Protein AF-A0A2W0CC49-F1 (afdb_monomer)

Nearest PDB structures (foldseek):
  6eo3-assembly1_A  TM=5.243E-01  e=6.154E-02  Salmonella enterica subsp. enterica serovar Typhimurium
  3euc-assembly1_B  TM=5.807E-01  e=1.337E+00  Cupriavidus pinatubonensis JMP134
  6qp2-assembly1_B  TM=5.253E-01  e=3.191E+00  Staphylococcus hominis
  3euc-assembly1_A  TM=5.372E-01  e=2.792E+00  Cupriavidus pinatubonensis JMP134
  7ufp-assembly1_I  TM=3.944E-01  e=1.634E+00  Methanothermus fervidus DSM 2088

Organism: NCBI:txid59845

Sequence (79 aa):
MTKQINLYVDDLRDCPEGYIVARTYDEAIHILQTSEVNILTLDHDLGEDVDGNELHNGYDLVKYFCEHGLRANKIYMYR

Structure (mmCIF, N/CA/C/O backbone):
data_AF-A0A2W0CC49-F1
#
_entry.id   AF-A0A2W0CC49-F1
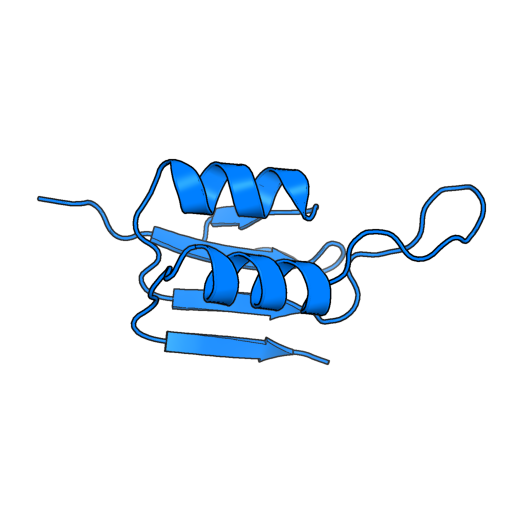#
loop_
_atom_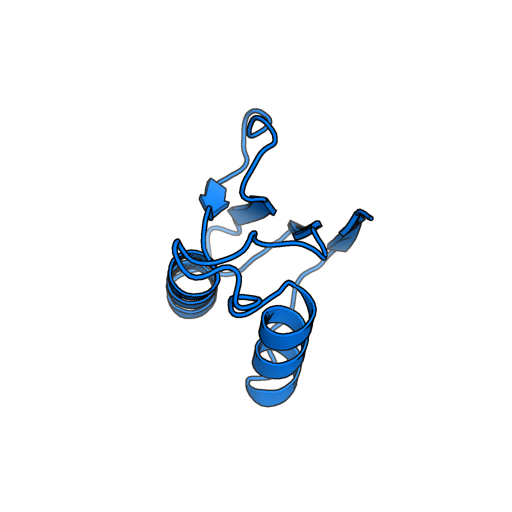site.group_PDB
_atom_site.id
_atom_site.type_symbol
_atom_site.label_atom_id
_atom_site.label_alt_id
_atom_site.label_comp_id
_atom_site.label_asym_id
_atom_site.label_entity_id
_atom_site.label_seq_id
_atom_site.pdbx_PDB_ins_code
_atom_site.Cartn_x
_atom_site.Cartn_y
_atom_site.Cartn_z
_atom_site.occupancy
_atom_site.B_iso_or_equiv
_atom_site.auth_seq_id
_atom_site.auth_comp_id
_atom_site.auth_asym_id
_atom_site.auth_atom_id
_atom_site.pdbx_PDB_model_num
ATOM 1 N N . MET A 1 1 ? -6.234 1.231 21.867 1.00 43.97 1 MET A N 1
ATOM 2 C CA . MET A 1 1 ? -6.486 2.155 20.743 1.00 43.97 1 MET A CA 1
ATOM 3 C C . MET A 1 1 ? -5.641 1.658 19.592 1.00 43.97 1 MET A C 1
ATOM 5 O O . MET A 1 1 ? -4.425 1.767 19.685 1.00 43.97 1 MET A O 1
ATOM 9 N N . THR A 1 2 ? -6.235 1.010 18.593 1.00 56.34 2 THR A N 1
ATOM 10 C CA . THR A 1 2 ? -5.488 0.654 17.384 1.00 56.34 2 THR A CA 1
ATOM 11 C C . THR A 1 2 ? -5.211 1.949 16.633 1.00 56.34 2 THR A C 1
ATOM 13 O O . THR A 1 2 ? -6.107 2.755 16.384 1.00 56.34 2 THR A O 1
ATOM 16 N N . LYS A 1 3 ? -3.928 2.247 16.435 1.00 66.50 3 LYS A N 1
ATOM 17 C CA . LYS A 1 3 ? -3.498 3.493 15.812 1.00 66.50 3 LYS A CA 1
ATOM 18 C C . LYS A 1 3 ? -3.639 3.285 14.312 1.00 66.50 3 LYS A C 1
ATOM 20 O O . LYS A 1 3 ? -2.849 2.552 13.731 1.00 66.50 3 LYS A O 1
ATOM 25 N N . GLN A 1 4 ? -4.684 3.854 13.724 1.00 82.69 4 GLN A N 1
ATOM 26 C CA . GLN A 1 4 ? -4.893 3.733 12.290 1.00 82.69 4 GLN A CA 1
ATOM 27 C C . GLN A 1 4 ? -3.968 4.708 11.562 1.00 82.69 4 GLN A C 1
ATOM 29 O O . GLN A 1 4 ? -3.871 5.879 11.940 1.00 82.69 4 GLN A O 1
ATOM 34 N N . ILE A 1 5 ? -3.268 4.215 10.550 1.00 91.31 5 ILE A N 1
ATOM 35 C CA . ILE A 1 5 ? -2.303 4.985 9.763 1.00 91.31 5 ILE A CA 1
ATOM 36 C C . ILE A 1 5 ? -2.877 5.309 8.389 1.00 91.31 5 ILE A C 1
ATOM 38 O O . ILE A 1 5 ? -3.775 4.627 7.900 1.00 91.31 5 ILE A O 1
ATOM 42 N N . ASN A 1 6 ? -2.344 6.337 7.743 1.00 93.06 6 ASN A N 1
ATOM 43 C CA . ASN A 1 6 ? -2.623 6.575 6.335 1.00 93.06 6 ASN A CA 1
ATOM 44 C C . ASN A 1 6 ? -1.423 6.063 5.536 1.00 93.06 6 ASN A C 1
ATOM 46 O O . ASN A 1 6 ? -0.301 6.481 5.811 1.00 93.06 6 ASN A O 1
ATOM 50 N N . LEU A 1 7 ? -1.650 5.142 4.606 1.00 91.38 7 LEU A N 1
ATOM 51 C CA . LEU A 1 7 ? -0.617 4.523 3.780 1.00 91.38 7 LEU A CA 1
ATOM 52 C C . LEU A 1 7 ? -0.659 5.137 2.379 1.00 91.38 7 LEU A C 1
ATOM 54 O O . LEU A 1 7 ? -1.73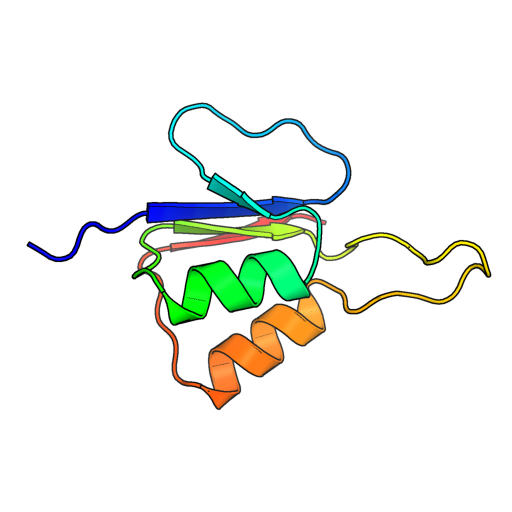2 5.246 1.790 1.00 91.38 7 LEU A O 1
ATOM 58 N N . TYR A 1 8 ? 0.497 5.544 1.869 1.00 92.38 8 TYR A N 1
ATOM 59 C CA . TYR A 1 8 ? 0.687 6.114 0.540 1.00 92.38 8 TYR A CA 1
ATOM 60 C C . TYR A 1 8 ? 1.677 5.239 -0.234 1.00 92.38 8 TYR A C 1
ATOM 62 O O . TYR A 1 8 ? 2.849 5.191 0.110 1.00 92.38 8 TYR A O 1
ATOM 70 N N . VAL A 1 9 ? 1.210 4.491 -1.225 1.00 90.19 9 VAL A N 1
ATOM 71 C CA . VAL A 1 9 ? 2.021 3.542 -1.995 1.00 90.19 9 VAL A CA 1
ATOM 72 C C . VAL A 1 9 ? 2.304 4.160 -3.358 1.00 90.19 9 VAL A C 1
ATOM 74 O O . VAL A 1 9 ? 1.412 4.210 -4.199 1.00 90.19 9 VAL A O 1
ATOM 77 N N . ASP A 1 10 ? 3.503 4.707 -3.528 1.00 88.06 10 ASP A N 1
ATOM 78 C CA . ASP A 1 10 ? 3.914 5.441 -4.730 1.00 88.06 10 ASP A CA 1
ATOM 79 C C . ASP A 1 10 ? 5.453 5.480 -4.773 1.00 88.06 10 ASP A C 1
ATOM 81 O O . ASP A 1 10 ? 6.104 5.786 -3.765 1.00 88.06 10 ASP A O 1
ATOM 85 N N . ASP A 1 11 ? 6.056 5.145 -5.909 1.00 82.31 11 ASP A N 1
ATOM 86 C CA . ASP A 1 11 ? 7.510 5.060 -6.076 1.00 82.31 11 ASP A CA 1
ATOM 87 C C . ASP A 1 11 ? 8.148 6.418 -6.434 1.00 82.31 11 ASP A C 1
ATOM 89 O O . ASP A 1 11 ? 9.299 6.671 -6.065 1.00 82.31 11 ASP A O 1
ATOM 93 N N . LEU A 1 12 ? 7.392 7.331 -7.055 1.00 80.06 12 LEU A N 1
ATOM 94 C CA . LEU A 1 12 ? 7.904 8.581 -7.634 1.00 80.06 12 LEU A CA 1
ATOM 95 C C . LEU A 1 12 ? 7.505 9.847 -6.867 1.00 80.06 12 LEU A C 1
ATOM 97 O O . LEU A 1 12 ? 8.304 10.776 -6.736 1.00 80.06 12 LEU A O 1
ATOM 101 N N . ARG A 1 13 ? 6.265 9.937 -6.389 1.00 80.94 13 ARG A N 1
ATOM 102 C CA . ARG A 1 13 ? 5.676 11.160 -5.829 1.00 80.94 13 ARG A CA 1
ATOM 103 C C . ARG A 1 13 ? 6.095 11.395 -4.385 1.00 80.94 13 ARG A C 1
ATOM 105 O O . ARG A 1 13 ? 6.411 10.476 -3.630 1.00 80.94 13 ARG A O 1
ATOM 112 N N . ASP A 1 14 ? 6.080 12.654 -3.966 1.00 81.00 14 ASP A N 1
ATOM 113 C CA . ASP A 1 14 ? 6.338 13.010 -2.574 1.00 81.00 14 ASP A CA 1
ATOM 114 C C . ASP A 1 14 ? 5.175 12.625 -1.658 1.00 81.00 14 ASP A C 1
ATOM 116 O O . ASP A 1 14 ? 3.998 12.813 -1.974 1.00 81.00 14 ASP A O 1
ATOM 120 N N . CYS A 1 15 ? 5.529 12.115 -0.479 1.00 82.31 15 CYS A N 1
ATOM 121 C CA . CYS A 1 15 ? 4.563 11.755 0.545 1.00 82.31 15 CYS A CA 1
ATOM 122 C C . CYS A 1 15 ? 3.954 13.016 1.178 1.00 82.31 15 CYS A C 1
ATOM 124 O O . CYS A 1 15 ? 4.698 13.853 1.696 1.00 82.31 15 CYS A O 1
ATOM 126 N N . PRO A 1 16 ? 2.619 13.144 1.235 1.00 82.38 16 PRO A N 1
ATOM 127 C CA . PRO A 1 16 ? 1.980 14.210 1.998 1.00 82.38 16 PRO A CA 1
ATOM 128 C C . PRO A 1 16 ? 2.186 14.038 3.515 1.00 82.38 16 PRO A C 1
ATOM 130 O O . PRO A 1 16 ? 2.337 12.923 4.022 1.00 82.38 16 PRO A O 1
ATOM 133 N N . GLU A 1 17 ? 2.156 15.144 4.267 1.00 82.88 17 GLU A N 1
ATOM 134 C CA . GLU A 1 17 ? 2.266 15.113 5.733 1.00 82.88 17 GLU A CA 1
ATOM 135 C C . GLU A 1 17 ? 1.153 14.266 6.374 1.00 82.88 17 GLU A C 1
ATOM 137 O O . GLU A 1 17 ? -0.024 14.363 6.021 1.00 82.88 17 GLU A O 1
ATOM 142 N N . GLY A 1 18 ? 1.527 13.437 7.355 1.00 84.88 18 GLY A N 1
ATOM 143 C CA . GLY A 1 18 ? 0.592 12.551 8.057 1.00 84.88 18 GLY A CA 1
ATOM 144 C C . GLY A 1 18 ? 0.275 11.237 7.330 1.00 84.88 18 GLY A C 1
ATOM 145 O O . GLY A 1 18 ? -0.634 10.519 7.759 1.00 84.88 18 GLY A O 1
ATOM 146 N N . TYR A 1 19 ? 1.016 10.918 6.266 1.00 89.88 19 TYR A N 1
ATOM 147 C CA . TYR A 1 19 ? 1.006 9.619 5.598 1.00 89.88 19 TYR A CA 1
ATOM 148 C C . TYR A 1 19 ? 2.335 8.892 5.814 1.00 89.88 19 TYR A C 1
ATOM 150 O O . TYR A 1 19 ? 3.379 9.504 6.034 1.00 89.88 19 TYR A O 1
ATOM 158 N N . ILE A 1 20 ? 2.270 7.568 5.781 1.00 90.62 20 ILE A N 1
ATOM 159 C CA . ILE A 1 20 ? 3.426 6.683 5.706 1.00 90.62 20 ILE A CA 1
ATOM 160 C C . ILE A 1 20 ? 3.555 6.289 4.244 1.00 90.62 20 ILE A C 1
ATOM 162 O O . ILE A 1 20 ? 2.608 5.732 3.691 1.00 90.62 20 ILE A O 1
ATOM 166 N N . VAL A 1 21 ? 4.695 6.591 3.627 1.00 90.62 21 VAL A N 1
ATOM 167 C CA . VAL A 1 21 ? 4.957 6.194 2.244 1.00 90.62 21 VAL A CA 1
ATOM 168 C C . VAL A 1 21 ? 5.597 4.816 2.185 1.00 90.62 21 VAL A C 1
ATOM 170 O O . VAL A 1 21 ? 6.524 4.536 2.940 1.00 90.62 21 VAL A O 1
ATOM 173 N N . ALA A 1 22 ? 5.100 3.978 1.285 1.00 90.50 22 ALA A N 1
ATOM 174 C CA . ALA A 1 22 ? 5.743 2.749 0.859 1.00 90.50 22 ALA A CA 1
ATOM 175 C C . ALA A 1 22 ? 6.214 2.934 -0.582 1.00 90.50 22 ALA A C 1
ATOM 177 O O . ALA A 1 22 ? 5.406 3.251 -1.456 1.00 90.50 22 ALA A O 1
ATOM 178 N N . ARG A 1 23 ? 7.515 2.750 -0.821 1.00 86.75 23 ARG A N 1
ATOM 179 C CA . ARG A 1 23 ? 8.101 2.904 -2.164 1.00 86.75 23 ARG A CA 1
ATOM 180 C C . ARG A 1 23 ? 8.051 1.624 -2.984 1.00 86.75 23 ARG A C 1
ATOM 182 O O . ARG A 1 23 ? 8.274 1.660 -4.184 1.00 86.75 23 ARG A O 1
ATOM 189 N N . THR A 1 24 ? 7.784 0.497 -2.334 1.00 85.44 24 THR A N 1
ATOM 190 C CA . THR A 1 24 ? 7.728 -0.817 -2.969 1.00 85.44 24 THR A CA 1
ATOM 191 C C . THR A 1 24 ? 6.528 -1.603 -2.464 1.00 85.44 24 THR A C 1
ATOM 193 O O . THR A 1 24 ? 6.007 -1.351 -1.371 1.00 85.44 24 THR A O 1
ATOM 196 N N . TYR A 1 25 ? 6.122 -2.599 -3.250 1.00 86.75 25 TYR A N 1
ATOM 197 C CA . TYR A 1 25 ? 5.112 -3.573 -2.849 1.00 86.75 25 TYR A CA 1
ATOM 198 C C . TYR A 1 25 ? 5.437 -4.209 -1.486 1.00 86.75 25 TYR A C 1
ATOM 200 O O . TYR A 1 25 ? 4.586 -4.218 -0.599 1.00 86.75 25 TYR A O 1
ATOM 208 N N . ASP A 1 26 ? 6.673 -4.671 -1.278 1.00 87.56 26 ASP A N 1
ATOM 209 C CA . ASP A 1 26 ? 7.087 -5.338 -0.035 1.00 87.56 26 ASP A CA 1
ATOM 210 C C . ASP A 1 26 ? 6.952 -4.430 1.197 1.00 87.56 26 ASP A C 1
ATOM 212 O O . ASP A 1 26 ? 6.433 -4.858 2.233 1.00 87.56 26 ASP A O 1
ATOM 216 N N . GLU A 1 27 ? 7.344 -3.154 1.086 1.00 89.31 27 GLU A N 1
ATOM 217 C CA . GLU A 1 27 ? 7.150 -2.187 2.173 1.00 89.31 27 GLU A CA 1
ATOM 218 C C . GLU A 1 27 ? 5.668 -1.980 2.489 1.00 89.31 27 GLU A C 1
ATOM 220 O O . GLU A 1 27 ? 5.269 -1.964 3.658 1.00 89.31 27 GLU A O 1
ATOM 225 N N . ALA A 1 28 ? 4.835 -1.862 1.455 1.00 89.94 28 ALA A N 1
ATOM 226 C CA . ALA A 1 28 ? 3.404 -1.681 1.629 1.00 89.94 28 ALA A CA 1
ATOM 227 C C . ALA A 1 28 ? 2.772 -2.900 2.319 1.00 89.94 28 ALA A C 1
ATOM 229 O O . ALA A 1 28 ? 1.999 -2.730 3.264 1.00 89.94 28 ALA A O 1
ATOM 230 N N . ILE A 1 29 ? 3.150 -4.122 1.926 1.00 89.88 29 ILE A N 1
ATOM 231 C CA . ILE A 1 29 ? 2.711 -5.354 2.595 1.00 89.88 29 ILE A CA 1
ATOM 232 C C . ILE A 1 29 ? 3.150 -5.378 4.059 1.00 89.88 29 ILE A C 1
ATOM 234 O O . ILE A 1 29 ? 2.334 -5.674 4.934 1.00 89.88 29 ILE A O 1
ATOM 238 N N . HIS A 1 30 ? 4.404 -5.034 4.353 1.00 89.88 30 HIS A N 1
ATOM 239 C CA . HIS A 1 30 ? 4.907 -5.018 5.724 1.00 89.88 30 HIS A CA 1
ATOM 240 C C . HIS A 1 30 ? 4.100 -4.068 6.622 1.00 89.88 30 HIS A C 1
ATOM 242 O O . HIS A 1 30 ? 3.735 -4.403 7.754 1.00 89.88 30 HIS A O 1
ATOM 248 N N . ILE A 1 31 ? 3.757 -2.889 6.104 1.00 89.56 31 ILE A N 1
ATOM 249 C CA . ILE A 1 31 ? 2.938 -1.908 6.818 1.00 89.56 31 ILE A CA 1
ATOM 250 C C . ILE A 1 31 ? 1.508 -2.429 7.016 1.00 89.56 31 ILE A C 1
ATOM 252 O O . ILE A 1 31 ? 0.973 -2.358 8.123 1.00 89.56 31 ILE A O 1
ATOM 256 N N . LEU A 1 32 ? 0.913 -3.011 5.974 1.00 87.62 32 LEU A N 1
ATOM 257 C CA . LEU A 1 32 ? -0.426 -3.605 6.011 1.00 87.62 32 LEU A CA 1
ATOM 258 C C . LEU A 1 32 ? -0.542 -4.775 7.002 1.00 87.62 32 LEU A C 1
ATOM 260 O O . LEU A 1 32 ? -1.608 -4.997 7.573 1.00 87.62 32 LEU A O 1
ATOM 264 N N . GLN A 1 33 ? 0.542 -5.523 7.219 1.00 87.69 33 GLN A N 1
ATOM 265 C CA . GLN A 1 33 ? 0.596 -6.623 8.187 1.00 87.69 33 GLN A CA 1
ATOM 266 C C . GLN A 1 33 ? 0.782 -6.148 9.635 1.00 87.69 33 GLN A C 1
ATOM 268 O O . GLN A 1 33 ? 0.384 -6.846 10.568 1.00 87.69 33 GLN A O 1
ATOM 273 N N . THR A 1 34 ? 1.411 -4.990 9.841 1.00 88.69 34 THR A N 1
ATOM 274 C CA . THR A 1 34 ? 1.796 -4.502 11.176 1.00 88.69 34 THR A CA 1
ATOM 275 C C . THR A 1 34 ? 0.852 -3.436 11.729 1.00 88.69 34 THR A C 1
ATOM 277 O O . THR A 1 34 ? 0.815 -3.234 12.944 1.00 88.69 34 THR A O 1
ATOM 280 N N . SER A 1 35 ? 0.086 -2.757 10.870 1.00 87.38 35 SER A N 1
ATOM 281 C CA . SER A 1 35 ? -0.757 -1.614 11.234 1.00 87.38 35 SER A CA 1
ATOM 282 C C . SER A 1 35 ? -2.108 -1.625 10.511 1.00 87.38 35 SER A C 1
ATOM 284 O O . SER A 1 35 ? -2.210 -2.013 9.352 1.00 87.38 35 SER A O 1
ATOM 286 N N . GLU A 1 36 ? -3.158 -1.129 11.172 1.00 88.50 36 GLU A N 1
ATOM 287 C CA . GLU A 1 36 ? -4.449 -0.886 10.516 1.00 88.50 36 GLU A CA 1
ATOM 288 C C . GLU A 1 36 ? -4.376 0.364 9.634 1.00 88.50 36 GLU A C 1
ATOM 290 O O . GLU A 1 36 ? -4.028 1.450 10.103 1.00 88.50 36 GLU A O 1
ATOM 295 N N . VAL A 1 37 ? -4.768 0.234 8.369 1.00 90.75 37 VAL A N 1
ATOM 296 C CA . VAL A 1 37 ? -4.793 1.353 7.425 1.00 90.75 37 VAL A CA 1
ATOM 297 C C . VAL A 1 37 ? -6.162 2.030 7.448 1.00 90.75 37 VAL A C 1
ATOM 299 O O . VAL A 1 37 ? -7.186 1.421 7.165 1.00 90.75 37 VAL A O 1
ATOM 302 N N . ASN A 1 38 ? -6.193 3.320 7.769 1.00 91.44 38 ASN A N 1
ATOM 303 C CA . ASN A 1 38 ? -7.384 4.158 7.663 1.00 91.44 38 ASN A CA 1
ATOM 304 C C . ASN A 1 38 ? -7.629 4.579 6.210 1.00 91.44 38 ASN A C 1
ATOM 306 O O . ASN A 1 38 ? -8.711 4.368 5.663 1.00 91.44 38 ASN A O 1
ATOM 310 N N . ILE A 1 39 ? -6.611 5.181 5.595 1.00 91.12 39 ILE A N 1
ATOM 311 C CA . ILE A 1 39 ? -6.642 5.662 4.215 1.00 91.12 39 ILE A CA 1
ATOM 312 C C . ILE A 1 39 ? -5.518 4.961 3.469 1.00 91.12 39 ILE A C 1
ATOM 314 O O . ILE A 1 39 ? -4.358 5.126 3.836 1.00 91.12 39 ILE A O 1
ATOM 318 N N . LEU A 1 40 ? -5.871 4.185 2.449 1.00 91.06 40 LEU A N 1
ATOM 319 C CA . LEU A 1 40 ? -4.923 3.579 1.528 1.00 91.06 40 LEU A CA 1
ATOM 320 C C . LEU A 1 40 ? -4.916 4.390 0.241 1.00 91.06 40 LEU A C 1
ATOM 322 O O . LEU A 1 40 ? -5.927 4.471 -0.448 1.00 91.06 40 LEU A O 1
ATOM 326 N N . THR A 1 41 ? -3.780 4.963 -0.094 1.00 90.38 41 THR A N 1
ATOM 327 C CA . THR A 1 41 ? -3.537 5.532 -1.408 1.00 90.38 41 THR A CA 1
ATOM 328 C C . THR A 1 41 ? -2.549 4.640 -2.128 1.00 90.38 41 THR A C 1
ATOM 330 O O . THR A 1 41 ? -1.530 4.296 -1.539 1.00 90.38 41 THR A O 1
ATOM 333 N N . LEU A 1 42 ? -2.838 4.272 -3.370 1.00 88.50 42 LEU A N 1
ATOM 334 C CA . LEU A 1 42 ? -1.917 3.508 -4.200 1.00 88.50 42 LEU A CA 1
ATOM 335 C C . LEU A 1 42 ? -1.862 4.062 -5.622 1.00 88.50 42 LEU A C 1
ATOM 337 O O . LEU A 1 42 ? -2.890 4.480 -6.166 1.00 88.50 42 LEU A O 1
ATOM 341 N N . ASP A 1 43 ? -0.667 4.044 -6.197 1.00 85.38 43 ASP A N 1
ATOM 342 C CA . ASP A 1 43 ? -0.446 4.198 -7.629 1.00 85.38 43 ASP A CA 1
ATOM 343 C C . ASP A 1 43 ? -0.447 2.825 -8.323 1.00 85.38 43 ASP A C 1
ATOM 345 O O . ASP A 1 43 ? -0.199 1.790 -7.693 1.00 85.38 43 ASP A O 1
ATOM 349 N N . HIS A 1 44 ? -0.824 2.806 -9.601 1.00 78.88 44 HIS A N 1
ATOM 350 C CA . HIS A 1 44 ? -0.828 1.583 -10.394 1.00 78.88 44 HIS A CA 1
ATOM 351 C C . HIS A 1 44 ? 0.595 1.169 -10.756 1.00 78.88 44 HIS A C 1
ATOM 353 O O . HIS A 1 44 ? 0.920 -0.012 -10.648 1.00 78.88 44 HIS A O 1
ATOM 359 N N . ASP A 1 45 ? 1.430 2.127 -11.138 1.00 75.88 45 ASP A N 1
ATOM 360 C CA . ASP A 1 45 ? 2.820 1.889 -11.481 1.00 75.88 45 ASP A CA 1
ATOM 361 C C . A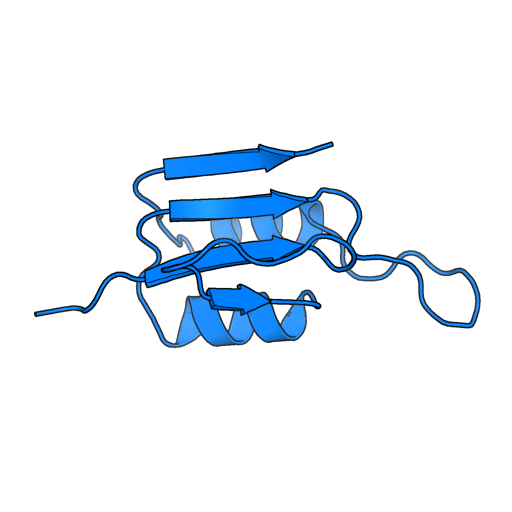SP A 1 45 ? 3.656 1.997 -10.203 1.00 75.88 45 ASP A C 1
ATOM 363 O O . ASP A 1 45 ? 3.713 3.042 -9.567 1.00 75.88 45 ASP A O 1
ATOM 367 N N . LEU A 1 46 ? 4.280 0.886 -9.802 1.00 76.50 46 LEU A N 1
ATOM 368 C CA . LEU A 1 46 ? 5.274 0.859 -8.717 1.00 76.50 46 LEU A CA 1
ATOM 369 C C . LEU A 1 46 ? 6.692 0.692 -9.267 1.00 76.50 46 LEU A C 1
ATOM 371 O O . LEU A 1 46 ? 7.567 0.124 -8.611 1.00 76.50 46 LEU A O 1
ATOM 375 N N . GLY A 1 47 ? 6.892 1.195 -10.483 1.00 73.25 47 GLY A N 1
ATOM 376 C CA . GLY A 1 47 ? 8.155 1.165 -11.196 1.00 73.25 47 GLY A CA 1
ATOM 377 C C . GLY A 1 47 ? 8.502 -0.185 -11.828 1.00 73.25 47 GLY A C 1
ATOM 378 O O . GLY A 1 47 ? 7.787 -1.187 -11.742 1.00 73.25 47 GLY A O 1
ATOM 379 N N . GLU A 1 48 ? 9.653 -0.181 -12.486 1.00 75.62 48 GLU A N 1
ATOM 380 C CA . GLU A 1 48 ? 10.238 -1.304 -13.213 1.00 75.62 48 GLU A CA 1
ATOM 381 C C . GLU A 1 48 ? 11.617 -1.608 -12.607 1.00 75.62 48 GLU A C 1
ATOM 383 O O . GLU A 1 48 ? 12.299 -0.709 -12.107 1.00 75.62 48 GLU A O 1
ATOM 388 N N . ASP A 1 49 ? 12.046 -2.870 -12.636 1.00 75.75 49 ASP A N 1
ATOM 389 C CA . ASP A 1 49 ? 13.395 -3.237 -12.193 1.00 75.75 49 ASP A CA 1
ATOM 390 C C . ASP A 1 49 ? 14.466 -2.728 -13.182 1.00 75.75 49 ASP A C 1
ATOM 392 O O . ASP A 1 49 ? 14.155 -2.259 -14.280 1.00 75.75 49 ASP A O 1
ATOM 396 N N . VAL A 1 50 ? 15.754 -2.847 -12.839 1.00 70.31 50 VAL A N 1
ATOM 397 C CA . VAL A 1 50 ? 16.870 -2.357 -13.673 1.00 70.31 50 VAL A CA 1
ATOM 398 C C . VAL A 1 50 ? 16.934 -3.019 -15.056 1.00 70.31 50 VAL A C 1
ATOM 400 O O . VAL A 1 50 ? 17.503 -2.446 -15.985 1.00 70.31 50 VAL A O 1
ATOM 403 N N . ASP A 1 51 ? 16.330 -4.200 -15.195 1.00 76.56 51 ASP A N 1
ATOM 404 C CA . ASP A 1 51 ? 16.186 -4.949 -16.446 1.00 76.56 51 ASP A CA 1
ATOM 405 C C . ASP A 1 51 ? 14.922 -4.575 -17.258 1.00 76.56 51 ASP A C 1
ATOM 407 O O . ASP A 1 51 ? 14.693 -5.146 -18.325 1.00 76.56 51 ASP A O 1
ATOM 411 N N . GLY A 1 52 ? 14.101 -3.622 -16.793 1.00 70.56 52 GLY A N 1
ATOM 412 C CA . GLY A 1 52 ? 12.869 -3.189 -17.471 1.00 70.56 52 GLY A CA 1
ATOM 413 C C . GLY A 1 52 ? 11.714 -4.188 -17.358 1.00 70.56 52 GLY A C 1
ATOM 414 O O . GLY A 1 52 ? 10.852 -4.248 -18.232 1.00 70.56 52 GLY A O 1
ATOM 415 N N . ASN A 1 53 ? 11.723 -5.024 -16.317 1.00 75.00 53 ASN A N 1
ATOM 416 C CA . ASN A 1 53 ? 10.589 -5.881 -15.987 1.00 75.00 53 ASN A CA 1
ATOM 417 C C . ASN A 1 53 ? 9.671 -5.134 -15.017 1.00 75.00 53 ASN A C 1
ATOM 419 O O . ASN A 1 53 ? 10.158 -4.597 -14.020 1.00 75.00 53 ASN A O 1
ATOM 423 N N . GLU A 1 54 ? 8.362 -5.148 -15.277 1.00 66.06 54 GLU A N 1
ATOM 424 C CA . GLU A 1 54 ? 7.359 -4.641 -14.334 1.00 66.06 54 GLU A CA 1
ATOM 425 C C . GLU A 1 54 ? 7.538 -5.336 -12.974 1.00 66.06 54 GLU A C 1
ATOM 427 O O . GLU A 1 54 ? 7.479 -6.567 -12.873 1.00 66.06 54 GLU A O 1
ATOM 432 N N . LEU A 1 55 ? 7.798 -4.547 -11.928 1.00 73.81 55 LEU A N 1
ATOM 433 C CA . LEU A 1 55 ? 7.801 -5.039 -10.552 1.00 73.81 55 LEU A CA 1
ATOM 434 C C . LEU A 1 55 ? 6.356 -5.254 -10.082 1.00 73.81 55 LEU A C 1
ATOM 436 O O . LEU A 1 55 ? 5.403 -4.850 -10.749 1.00 73.81 55 LEU A O 1
ATOM 440 N N . HIS A 1 56 ? 6.184 -5.895 -8.919 1.00 76.06 56 HIS A N 1
ATOM 441 C CA . HIS A 1 56 ? 4.862 -6.012 -8.300 1.00 76.06 56 HIS A CA 1
ATOM 442 C C . HIS A 1 56 ? 4.220 -4.629 -8.197 1.00 76.06 56 HIS A C 1
ATOM 444 O O . HIS A 1 56 ? 4.733 -3.735 -7.520 1.00 76.06 56 HIS A O 1
ATOM 450 N N . ASN A 1 57 ? 3.105 -4.479 -8.894 1.00 81.25 57 ASN A N 1
ATOM 451 C CA . ASN A 1 57 ? 2.475 -3.198 -9.154 1.00 81.25 57 ASN A CA 1
ATOM 452 C C . ASN A 1 57 ? 1.323 -2.956 -8.164 1.00 81.25 57 ASN A C 1
ATOM 454 O O . ASN A 1 57 ? 1.053 -3.757 -7.258 1.00 81.25 57 ASN A O 1
ATOM 458 N N . GLY A 1 58 ? 0.614 -1.837 -8.318 1.00 81.31 58 GLY A N 1
ATOM 459 C CA . GLY A 1 58 ? -0.538 -1.536 -7.467 1.00 81.31 58 GLY A CA 1
ATOM 460 C C . GLY A 1 58 ? -1.626 -2.619 -7.523 1.00 81.31 58 GLY A C 1
ATOM 461 O O . GLY A 1 58 ? -2.349 -2.826 -6.545 1.00 81.31 58 GLY A O 1
ATOM 462 N N . TYR A 1 59 ? -1.731 -3.360 -8.631 1.00 82.88 59 TYR A N 1
ATOM 463 C CA . TYR A 1 59 ? -2.688 -4.454 -8.776 1.00 82.88 59 TYR A CA 1
ATOM 464 C C . TYR A 1 59 ? -2.335 -5.656 -7.893 1.00 82.88 59 TYR A C 1
ATOM 466 O O . TYR A 1 59 ? -3.225 -6.181 -7.216 1.00 82.88 59 TYR A O 1
ATOM 474 N N . ASP A 1 60 ? -1.063 -6.057 -7.826 1.00 87.62 60 ASP A N 1
ATOM 475 C CA . ASP A 1 60 ? -0.615 -7.115 -6.910 1.00 87.62 60 ASP A CA 1
ATOM 476 C C . ASP A 1 60 ? -0.918 -6.756 -5.453 1.00 87.62 60 ASP A C 1
ATOM 478 O O . ASP A 1 60 ? -1.393 -7.599 -4.684 1.00 87.62 60 ASP A O 1
ATOM 482 N N . LEU A 1 61 ? -0.738 -5.482 -5.085 1.00 87.25 61 LEU A N 1
ATOM 483 C CA . LEU A 1 61 ? -1.080 -4.984 -3.752 1.00 87.25 61 LEU A CA 1
ATOM 484 C C . LEU A 1 61 ? -2.569 -5.166 -3.447 1.00 87.25 61 LEU A C 1
ATOM 486 O O . LEU A 1 61 ? -2.928 -5.678 -2.387 1.00 87.25 61 LEU A O 1
ATOM 490 N N . VAL A 1 62 ? -3.448 -4.774 -4.373 1.00 87.31 62 VAL A N 1
ATOM 491 C CA . VAL A 1 62 ? -4.904 -4.924 -4.211 1.00 87.31 62 VAL A CA 1
ATOM 492 C C . VAL A 1 62 ? -5.296 -6.395 -4.145 1.00 87.31 62 VAL A C 1
ATOM 494 O O . VAL A 1 62 ? -6.145 -6.770 -3.333 1.00 87.31 62 VAL A O 1
ATOM 497 N N . LYS A 1 63 ? -4.669 -7.241 -4.963 1.00 89.06 63 LYS A N 1
ATOM 498 C CA . LYS A 1 63 ? -4.901 -8.684 -4.951 1.00 89.06 63 LYS A CA 1
ATOM 499 C C . LYS A 1 63 ? -4.560 -9.272 -3.582 1.00 89.06 63 LYS A C 1
ATOM 501 O O . LYS A 1 63 ? -5.424 -9.907 -2.976 1.00 89.06 63 LYS A O 1
ATOM 506 N N . TYR A 1 64 ? -3.378 -8.966 -3.045 1.00 89.62 64 TYR A N 1
ATOM 507 C CA . TYR A 1 64 ? -2.993 -9.348 -1.686 1.00 89.62 64 TYR A CA 1
ATOM 508 C C . TYR A 1 64 ? -3.978 -8.799 -0.643 1.00 89.62 64 TYR A C 1
ATOM 510 O O . TYR A 1 64 ? -4.423 -9.520 0.252 1.00 89.62 64 TYR A O 1
ATOM 518 N N . PHE A 1 65 ? -4.373 -7.532 -0.774 1.00 88.38 65 PHE A N 1
ATOM 519 C CA . PHE A 1 65 ? -5.316 -6.876 0.129 1.00 88.38 65 PHE A CA 1
ATOM 520 C C . PHE A 1 65 ? -6.661 -7.614 0.199 1.00 88.38 65 PHE A C 1
ATOM 522 O O . PHE A 1 65 ? -7.200 -7.826 1.289 1.00 88.38 65 PHE A O 1
ATOM 529 N N . CYS A 1 66 ? -7.175 -8.065 -0.948 1.00 88.69 66 CYS A N 1
ATOM 530 C CA . CYS A 1 66 ? -8.382 -8.881 -1.036 1.00 88.69 66 CYS A CA 1
ATOM 531 C C . CYS A 1 66 ? -8.184 -10.303 -0.493 1.00 88.69 66 CYS A C 1
ATOM 533 O O . CYS A 1 66 ? -9.041 -10.776 0.254 1.00 88.69 66 CYS A O 1
ATOM 535 N N . GLU A 1 67 ? -7.081 -10.977 -0.830 1.00 91.00 67 GLU A N 1
ATOM 536 C CA . GLU A 1 67 ? -6.797 -12.348 -0.375 1.00 91.00 67 GLU A CA 1
ATOM 537 C C . GLU A 1 67 ? -6.667 -12.438 1.151 1.00 91.00 67 GLU A C 1
ATOM 539 O O . GLU A 1 67 ? -7.167 -13.378 1.768 1.00 91.00 67 GLU A O 1
ATOM 544 N N . HIS A 1 68 ? -6.068 -11.424 1.775 1.00 88.62 68 HIS A N 1
ATOM 545 C CA . HIS A 1 68 ? -5.889 -11.355 3.224 1.00 88.62 68 HIS A CA 1
ATOM 546 C C . HIS A 1 68 ? -7.072 -10.720 3.970 1.00 88.62 68 HIS A C 1
ATOM 548 O O . HIS A 1 68 ? -7.045 -10.624 5.197 1.00 88.62 68 HIS A O 1
ATOM 554 N N . GLY A 1 69 ? -8.121 -10.295 3.257 1.00 87.44 69 GLY A N 1
ATOM 555 C CA . GLY A 1 69 ? -9.303 -9.677 3.860 1.00 87.44 69 GLY A CA 1
ATOM 556 C C . GLY A 1 69 ? -8.998 -8.371 4.598 1.00 87.44 69 GLY A C 1
ATOM 557 O O . GLY A 1 69 ? -9.694 -8.033 5.561 1.00 87.44 69 GLY A O 1
ATOM 558 N N . LEU A 1 70 ? -7.960 -7.652 4.165 1.00 87.75 70 LEU A N 1
ATOM 559 C CA . LEU A 1 70 ? -7.581 -6.367 4.735 1.00 87.75 70 LEU A CA 1
ATOM 560 C C . LEU A 1 70 ? -8.673 -5.328 4.469 1.00 87.75 70 LEU A C 1
ATOM 562 O O . LEU A 1 70 ? -9.477 -5.441 3.538 1.00 87.75 70 LEU A O 1
ATOM 566 N N . ARG A 1 71 ? -8.740 -4.314 5.333 1.00 86.25 71 ARG A N 1
ATOM 567 C CA . ARG A 1 71 ? -9.744 -3.254 5.240 1.00 86.25 71 ARG A CA 1
ATOM 568 C C . ARG A 1 71 ? -9.122 -1.896 5.475 1.00 86.25 71 ARG A C 1
ATOM 570 O O . ARG A 1 71 ? -8.306 -1.727 6.371 1.00 86.25 71 ARG A O 1
ATOM 577 N N . ALA A 1 72 ? -9.570 -0.947 4.667 1.00 89.12 72 ALA A N 1
ATOM 578 C CA . ALA A 1 72 ? -9.295 0.465 4.823 1.00 89.12 72 ALA A CA 1
ATOM 579 C C . ALA A 1 72 ? -10.621 1.219 4.764 1.00 89.12 72 ALA A C 1
ATOM 581 O O . ALA A 1 72 ? -11.535 0.823 4.036 1.00 89.12 72 ALA A O 1
ATOM 582 N N . ASN A 1 73 ? -10.741 2.298 5.534 1.00 90.25 73 ASN A N 1
ATOM 583 C CA . ASN A 1 73 ? -11.947 3.125 5.520 1.00 90.25 73 ASN A CA 1
ATOM 584 C C . ASN A 1 73 ? -12.091 3.884 4.198 1.00 90.25 73 ASN A C 1
ATOM 586 O O . ASN A 1 73 ? -13.209 4.137 3.749 1.00 90.25 73 ASN A O 1
ATOM 590 N N . LYS A 1 74 ? -10.969 4.268 3.581 1.00 91.25 74 LYS A N 1
ATOM 591 C CA . LYS A 1 74 ? -10.930 4.910 2.264 1.00 91.25 74 LYS A CA 1
ATOM 592 C C . LYS A 1 74 ? -9.784 4.358 1.437 1.00 91.25 74 LYS A C 1
ATOM 594 O O . LYS A 1 74 ? -8.699 4.137 1.969 1.00 91.25 74 LYS A O 1
ATOM 599 N N . ILE A 1 75 ? -10.034 4.188 0.144 1.00 89.56 75 ILE A N 1
ATOM 600 C CA . ILE A 1 75 ? -9.026 3.777 -0.829 1.00 89.56 75 ILE A CA 1
ATOM 601 C C . ILE A 1 75 ? -9.023 4.799 -1.968 1.00 89.56 75 ILE A C 1
ATOM 603 O O . ILE A 1 75 ? -10.078 5.080 -2.539 1.00 89.56 75 ILE A O 1
ATOM 607 N N . TYR A 1 76 ? -7.857 5.360 -2.271 1.00 88.69 76 TYR A N 1
ATOM 608 C CA . TYR A 1 76 ? -7.618 6.253 -3.400 1.00 88.69 76 TYR A CA 1
ATOM 609 C C . TYR A 1 76 ? -6.672 5.564 -4.375 1.00 88.69 76 TYR A C 1
ATOM 611 O O . TYR A 1 76 ? -5.584 5.150 -3.992 1.00 88.69 76 TYR A O 1
ATOM 619 N N . MET A 1 77 ? -7.095 5.444 -5.627 1.00 82.19 77 MET A N 1
ATOM 620 C CA . MET A 1 77 ? -6.272 4.897 -6.700 1.00 82.19 77 MET A CA 1
ATOM 621 C C . MET A 1 77 ? -5.890 6.035 -7.631 1.00 82.19 77 MET A C 1
ATOM 623 O O . MET A 1 77 ? -6.771 6.751 -8.121 1.00 82.19 77 MET A O 1
ATOM 627 N N . TYR A 1 78 ? -4.592 6.198 -7.844 1.00 77.62 78 TYR A N 1
ATOM 628 C CA . TYR A 1 78 ? -4.044 7.111 -8.835 1.00 77.62 78 TYR A CA 1
ATOM 629 C C . TYR A 1 78 ? -3.590 6.318 -10.066 1.00 77.62 78 TYR A C 1
ATOM 631 O 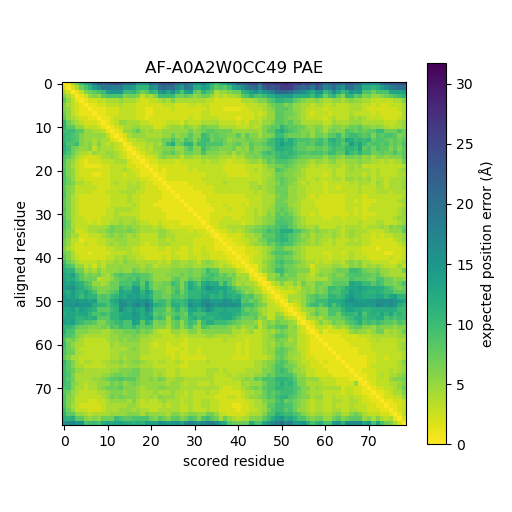O . TYR A 1 78 ? -3.417 5.100 -10.010 1.00 77.62 78 TYR A O 1
ATOM 639 N N . ARG A 1 79 ? -3.530 7.015 -11.198 1.00 58.16 79 ARG A N 1
ATOM 640 C CA . ARG A 1 79 ? -3.082 6.511 -12.495 1.00 58.16 79 ARG A CA 1
ATOM 641 C C . ARG A 1 79 ? -1.962 7.412 -12.995 1.00 58.16 79 ARG A C 1
ATOM 643 O O . ARG A 1 79 ? -1.930 8.587 -12.542 1.00 58.16 79 ARG A O 1
#

Secondary structure (DSSP, 8-state):
----EEEEE-SSSPPPTT-EEESSHHHHHHHHHHS-EEEEEEES---B-TTSPBPS-HHHHHHHHHHTT---SEEEEE-

Radius of gyration: 12.12 Å; Cα contacts (8 Å, |Δi|>4): 140; chains: 1; bounding box: 29×28×38 Å

Foldseek 3Di:
DQDAAAEAEDQPDDDDPRHDYDLALVSSVVCQVPGAHAEYEFEQQSDAPPVRHGHCGVVNSVVVCVVVVHDYNYYHYDD

InterPro domains:
  IPR046909 Cyclic-phosphate processing, Receive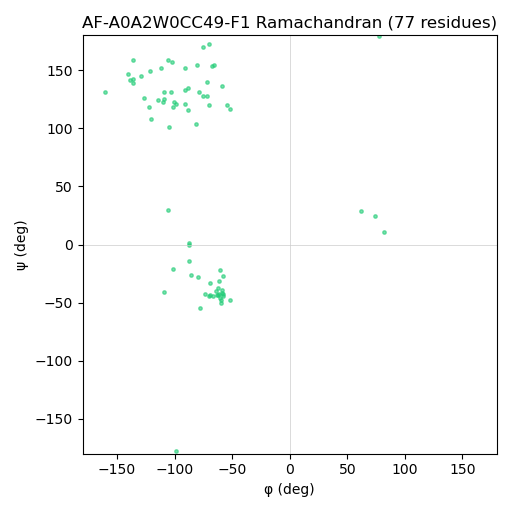r domain [PF20274] (5-76)

Mean predicted align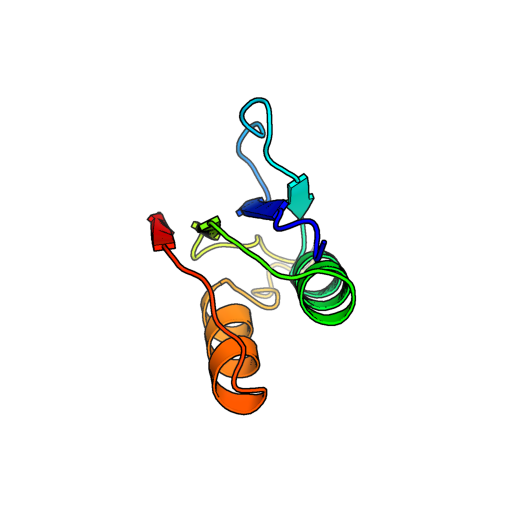ed error: 5.5 Å

pLDDT: mean 83.71, std 8.9, range [43.97, 93.06]

Solvent-accessible surface area (backbone atoms o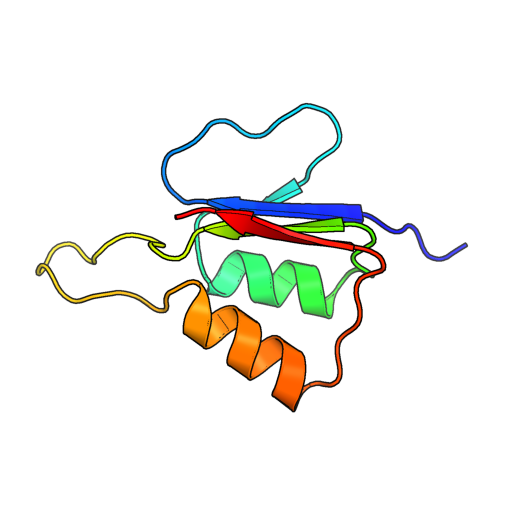nly — not comparable to full-atom values): 4541 Å² total; per-r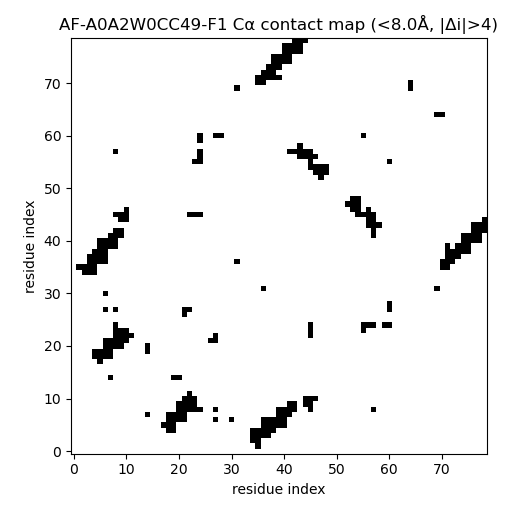esidue (Å²): 131,86,70,64,40,30,39,35,35,41,55,82,66,84,74,58,90,87,48,47,67,18,57,41,54,68,52,42,50,53,46,62,75,75,40,53,37,39,35,38,35,36,28,47,66,38,55,58,46,100,87,70,46,79,42,66,27,34,62,55,50,49,51,50,36,60,76,71,65,62,71,53,84,39,78,46,81,50,129